Protein AF-A0A2I1WJH8-F1 (afdb_monomer_lite)

Organism: NCBI:txid47770

Structure (mmCIF, N/CA/C/O backbone):
data_AF-A0A2I1WJH8-F1
#
_entry.id   AF-A0A2I1WJH8-F1
#
loop_
_atom_site.g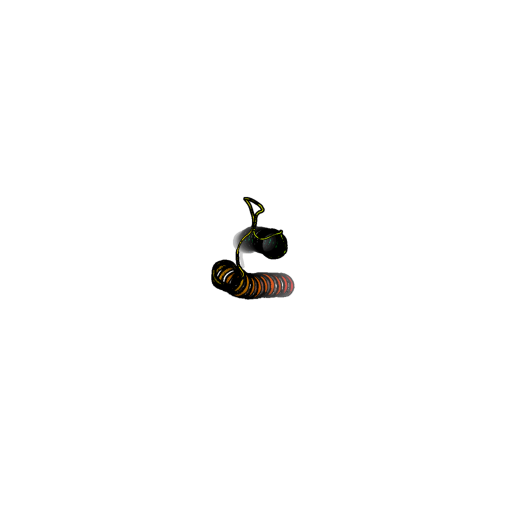roup_PDB
_atom_site.id
_atom_site.type_symbol
_atom_site.label_atom_id
_atom_site.label_alt_id
_atom_site.label_comp_id
_atom_site.label_asym_id
_atom_site.label_entity_id
_atom_site.label_seq_id
_atom_site.pdbx_PDB_ins_code
_atom_site.Cartn_x
_atom_site.Cartn_y
_atom_site.Cartn_z
_atom_site.occupancy
_atom_site.B_iso_or_equiv
_atom_site.auth_seq_id
_atom_site.auth_comp_id
_atom_site.auth_asym_id
_atom_site.auth_atom_id
_atom_site.pdbx_PDB_model_num
ATOM 1 N N . MET A 1 1 ? -26.550 -1.387 49.529 1.00 59.47 1 MET A N 1
ATOM 2 C CA . MET A 1 1 ? -25.954 -0.379 48.615 1.00 59.47 1 MET A CA 1
ATOM 3 C C . MET A 1 1 ? -27.023 0.666 48.316 1.00 59.47 1 MET A C 1
ATOM 5 O O . MET A 1 1 ? -28.129 0.263 47.983 1.00 59.47 1 MET A O 1
ATOM 9 N N . ASN A 1 2 ? -26.751 1.963 48.497 1.00 85.44 2 ASN A N 1
ATOM 10 C CA . ASN A 1 2 ? -27.765 3.017 48.343 1.00 85.44 2 ASN A CA 1
ATOM 11 C C . ASN A 1 2 ? -28.137 3.194 46.844 1.00 85.44 2 ASN A C 1
ATOM 13 O O . ASN A 1 2 ? -27.247 3.111 45.988 1.00 85.44 2 ASN A O 1
ATOM 17 N N . PRO A 1 3 ? -29.425 3.389 46.493 1.00 80.12 3 PRO A N 1
ATOM 18 C CA . PRO A 1 3 ? -29.881 3.611 45.116 1.00 80.12 3 PRO A CA 1
ATOM 19 C C . PRO A 1 3 ? -29.097 4.698 44.364 1.00 80.12 3 PRO A C 1
ATOM 21 O O . PRO A 1 3 ? -28.768 4.501 43.195 1.00 80.12 3 PRO A O 1
ATOM 24 N N . ILE A 1 4 ? -28.688 5.776 45.039 1.00 82.38 4 ILE A N 1
ATOM 25 C CA . ILE A 1 4 ? -27.855 6.839 44.451 1.00 82.38 4 ILE A CA 1
ATOM 26 C C . ILE A 1 4 ? -26.501 6.279 43.989 1.00 82.38 4 ILE A C 1
ATOM 28 O O . ILE A 1 4 ? -26.045 6.544 42.877 1.00 82.38 4 ILE A O 1
ATOM 32 N N . THR A 1 5 ? -25.875 5.428 44.804 1.00 79.19 5 THR A N 1
ATOM 33 C CA . THR A 1 5 ? -24.588 4.792 44.485 1.00 79.19 5 THR A CA 1
ATOM 34 C C . THR A 1 5 ? -24.710 3.796 43.331 1.00 79.19 5 THR A C 1
ATOM 36 O O . THR A 1 5 ? -23.775 3.639 42.547 1.00 79.19 5 THR A O 1
ATOM 39 N N . LYS A 1 6 ? -25.862 3.124 43.197 1.00 82.12 6 LYS A N 1
ATOM 40 C CA . LYS A 1 6 ? -26.155 2.218 42.074 1.00 82.12 6 LYS A CA 1
ATOM 41 C C . LYS A 1 6 ? -26.322 2.992 40.762 1.00 82.12 6 LYS A C 1
ATOM 43 O O . LYS A 1 6 ? -25.752 2.585 39.749 1.00 82.12 6 LYS A O 1
ATOM 48 N N . ILE A 1 7 ? -27.043 4.114 40.791 1.00 85.38 7 ILE A N 1
ATOM 49 C CA . ILE A 1 7 ? -27.230 4.995 39.628 1.00 85.38 7 ILE A CA 1
ATOM 50 C C . ILE A 1 7 ? -25.883 5.569 39.182 1.00 85.38 7 ILE A C 1
ATOM 52 O O . ILE A 1 7 ? -25.512 5.412 38.022 1.00 85.38 7 ILE A O 1
ATOM 56 N N . LEU A 1 8 ? -25.102 6.133 40.109 1.00 86.12 8 LEU A N 1
ATOM 57 C CA . LEU A 1 8 ? -23.781 6.689 39.806 1.00 86.12 8 LEU A CA 1
ATOM 58 C C . LEU A 1 8 ? -22.837 5.651 39.193 1.00 86.12 8 LEU A C 1
ATOM 60 O O . LEU A 1 8 ? -22.219 5.935 38.169 1.00 86.12 8 LEU A O 1
ATOM 64 N N . LYS A 1 9 ? -22.767 4.434 39.756 1.00 87.50 9 LYS A N 1
ATOM 65 C CA . LYS A 1 9 ? -21.966 3.342 39.176 1.00 87.50 9 LYS A CA 1
ATOM 66 C C . LYS A 1 9 ? -22.405 3.018 37.749 1.00 87.50 9 LYS A C 1
ATOM 68 O O . LYS A 1 9 ? -21.564 2.929 36.865 1.00 87.50 9 LYS A O 1
ATOM 73 N N . THR A 1 10 ? -23.708 2.901 37.509 1.00 84.25 10 THR A N 1
ATOM 74 C CA . THR A 1 10 ? -24.249 2.555 36.183 1.00 84.25 10 THR A CA 1
ATOM 75 C C . THR A 1 10 ? -23.955 3.649 35.147 1.00 84.25 10 THR A C 1
ATOM 77 O O . THR A 1 10 ? -23.528 3.356 34.026 1.00 84.25 10 THR A O 1
ATOM 80 N N . SER A 1 11 ? -24.105 4.921 35.526 1.00 86.00 11 SER A N 1
ATOM 81 C CA . SER A 1 11 ? -23.776 6.072 34.677 1.00 86.00 11 SER A CA 1
ATOM 82 C C . SER A 1 11 ? -22.277 6.163 34.373 1.00 86.00 11 SER A C 1
ATOM 84 O O . SER A 1 11 ? -21.893 6.373 33.225 1.00 86.00 11 SER A O 1
ATOM 86 N N . LEU A 1 12 ? -21.410 5.922 35.360 1.00 88.12 12 LEU A N 1
ATOM 87 C CA . LEU A 1 12 ? -19.956 5.876 35.160 1.00 88.12 12 LEU A CA 1
ATOM 88 C C . LEU A 1 12 ? -19.533 4.719 34.249 1.00 88.12 12 LEU A C 1
ATOM 90 O O . LEU A 1 12 ? -18.736 4.919 33.333 1.00 88.12 12 LEU A O 1
ATOM 94 N N . THR A 1 13 ? -20.084 3.519 34.449 1.00 84.81 13 THR A N 1
ATOM 95 C CA . THR A 1 13 ? -19.777 2.354 33.608 1.00 84.81 13 THR A CA 1
ATOM 96 C C . THR A 1 13 ? -20.235 2.567 32.165 1.00 84.81 13 THR A C 1
ATOM 98 O O . THR A 1 13 ? -19.488 2.270 31.232 1.00 84.81 13 THR A O 1
ATOM 101 N N . SER A 1 14 ? -21.434 3.118 31.957 1.00 85.00 14 SER A N 1
ATOM 102 C CA . SER A 1 14 ? -21.945 3.418 30.613 1.00 85.00 14 SER A CA 1
ATOM 103 C C . SER A 1 14 ? -21.142 4.521 29.917 1.00 85.00 14 SER A C 1
ATOM 105 O O . SER A 1 14 ? -20.799 4.368 28.741 1.00 85.00 14 SER A O 1
ATOM 107 N N . PHE A 1 15 ? -20.757 5.578 30.638 1.00 88.94 15 PHE A N 1
ATOM 108 C CA . PHE A 1 15 ? -19.876 6.626 30.123 1.00 88.94 15 PHE A CA 1
ATOM 109 C C . PHE A 1 15 ? -18.506 6.070 29.717 1.00 88.94 15 PHE A C 1
ATOM 111 O O . PHE A 1 15 ? -18.079 6.260 28.576 1.00 88.94 15 PHE A O 1
ATOM 118 N N . ALA A 1 16 ? -17.854 5.307 30.601 1.00 86.94 16 ALA A N 1
ATOM 119 C CA . ALA A 1 16 ? -16.564 4.682 30.318 1.00 86.94 16 ALA A CA 1
ATOM 120 C C . ALA A 1 16 ? -16.642 3.746 29.100 1.00 86.94 16 ALA A C 1
ATOM 122 O O . ALA A 1 16 ? -15.773 3.783 28.226 1.00 86.94 16 ALA A O 1
ATOM 123 N N . ARG A 1 17 ? -17.716 2.952 28.984 1.00 85.38 17 ARG A N 1
ATOM 124 C CA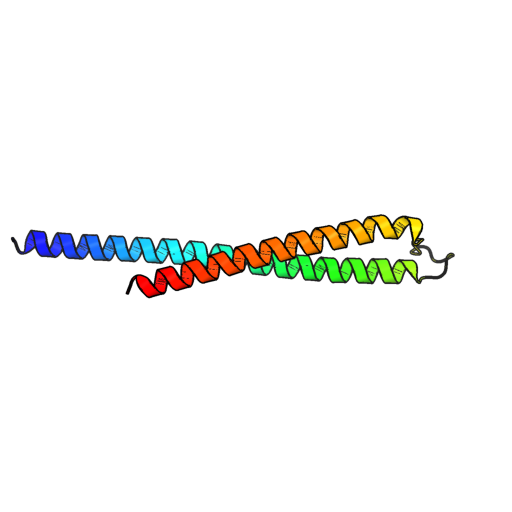 . ARG A 1 17 ? -17.951 2.082 27.823 1.00 85.38 17 ARG A CA 1
ATOM 125 C C . ARG A 1 17 ? -18.122 2.889 26.534 1.00 85.38 17 ARG A C 1
ATOM 127 O O . ARG A 1 17 ? -17.547 2.529 25.509 1.00 85.38 17 ARG A O 1
ATOM 134 N N . ARG A 1 18 ? -18.876 3.993 26.570 1.00 86.94 18 ARG A N 1
ATOM 135 C CA . ARG A 1 18 ? -19.077 4.877 25.409 1.00 86.94 18 ARG A CA 1
ATOM 136 C C . ARG A 1 18 ? -17.766 5.523 24.959 1.00 86.94 18 ARG A C 1
ATOM 138 O O . ARG A 1 18 ? -17.483 5.541 23.763 1.00 86.94 18 ARG A O 1
ATOM 145 N N . GLN A 1 19 ? -16.951 5.993 25.901 1.00 87.69 19 GLN A N 1
ATOM 146 C CA . GLN A 1 19 ? -15.655 6.604 25.608 1.00 87.69 19 GLN A CA 1
ATOM 147 C C . GLN A 1 19 ? -14.682 5.600 24.969 1.00 87.69 19 GLN A C 1
ATOM 149 O O . GLN A 1 19 ? -14.029 5.931 23.977 1.00 87.69 19 GLN A O 1
ATOM 154 N N . ARG A 1 20 ? -14.630 4.356 25.475 1.00 84.88 20 ARG A N 1
ATOM 155 C CA . ARG A 1 20 ? -13.827 3.272 24.877 1.00 84.88 20 ARG A CA 1
ATOM 156 C C . ARG A 1 20 ? -14.249 2.983 23.439 1.00 84.88 20 ARG A C 1
AT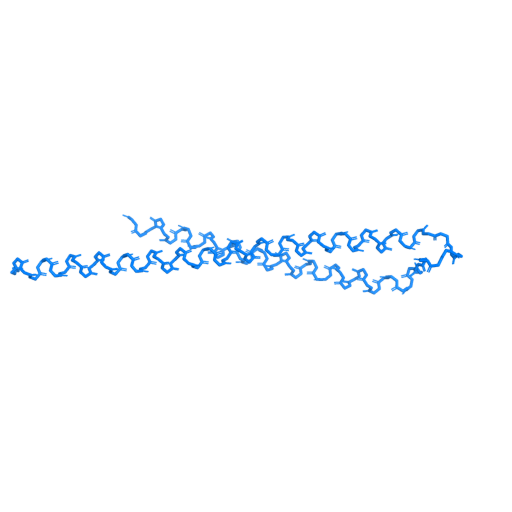OM 158 O O . ARG A 1 20 ? -13.409 3.055 22.548 1.00 84.88 20 ARG A O 1
ATOM 165 N N . LYS A 1 21 ? -15.551 2.790 23.191 1.00 84.56 21 LYS A N 1
ATOM 166 C CA . LYS A 1 21 ? -16.086 2.579 21.832 1.00 84.56 21 LYS A CA 1
ATOM 167 C C . LYS A 1 21 ? -15.711 3.712 20.879 1.00 84.56 21 LYS A C 1
ATOM 169 O O . LYS A 1 21 ? -15.305 3.456 19.749 1.00 84.56 21 LYS A O 1
ATOM 174 N N . GLN A 1 22 ? -15.814 4.964 21.328 1.00 86.88 22 GLN A N 1
ATOM 175 C CA . GLN A 1 22 ? -15.471 6.114 20.495 1.00 86.88 22 GLN A CA 1
ATOM 176 C C . GLN A 1 22 ? -13.973 6.165 20.163 1.00 86.88 22 GLN A C 1
ATOM 178 O O . GLN A 1 22 ? -13.611 6.507 19.037 1.00 86.88 22 GLN A O 1
ATOM 183 N N . LYS A 1 23 ? -13.099 5.811 21.114 1.00 87.00 23 LYS A N 1
ATOM 184 C CA . LYS A 1 23 ? -11.651 5.729 20.880 1.00 87.00 23 LYS A CA 1
ATOM 185 C C . LYS A 1 23 ? -11.320 4.637 19.858 1.00 87.00 23 LYS A C 1
ATOM 187 O O . LYS A 1 23 ? -10.622 4.928 18.891 1.00 87.00 23 LYS A O 1
ATOM 192 N N . SER A 1 24 ? -11.891 3.444 20.015 1.00 83.88 24 SER A N 1
ATOM 193 C CA . SER A 1 24 ? -11.686 2.330 19.082 1.00 83.88 24 SER A CA 1
ATOM 194 C C . SER A 1 24 ? -12.194 2.648 17.674 1.00 83.88 24 SER A C 1
ATOM 196 O O . SER A 1 24 ? -11.509 2.359 16.700 1.00 83.88 24 SER A O 1
ATOM 198 N N . ALA A 1 25 ? -13.350 3.310 17.546 1.00 86.06 25 ALA A N 1
ATOM 199 C CA . ALA A 1 25 ? -13.876 3.733 16.246 1.00 86.06 25 ALA A CA 1
ATOM 200 C C . ALA A 1 25 ? -12.960 4.751 15.543 1.00 86.06 25 ALA A C 1
ATOM 202 O O . ALA A 1 25 ? -12.728 4.650 14.340 1.00 86.06 25 ALA A O 1
ATOM 203 N N . LYS A 1 26 ? -12.397 5.715 16.288 1.00 88.75 26 LYS A N 1
ATOM 204 C CA . LYS A 1 26 ? -11.420 6.671 15.740 1.00 88.75 26 LYS A CA 1
ATOM 205 C C . LYS A 1 26 ? -10.148 5.975 15.255 1.00 88.75 26 LYS A C 1
ATOM 207 O O . LYS A 1 26 ? -9.639 6.321 14.194 1.00 88.75 26 LYS A O 1
ATOM 212 N N . GLU A 1 27 ? -9.644 5.013 16.023 1.00 89.94 27 GLU A N 1
ATOM 213 C CA . GLU A 1 27 ? -8.445 4.249 15.668 1.00 89.94 27 GLU A CA 1
ATOM 214 C C . GLU A 1 27 ? -8.671 3.388 14.419 1.00 89.94 27 GLU A C 1
ATOM 216 O O . GLU A 1 27 ? -7.845 3.396 13.510 1.00 89.94 27 GLU A O 1
ATOM 221 N N . LEU A 1 28 ? -9.832 2.735 14.324 1.00 88.50 28 LEU A N 1
ATOM 222 C CA . LEU A 1 28 ? -10.205 1.930 13.165 1.00 88.50 28 LEU A CA 1
ATOM 223 C C . LEU A 1 28 ? -10.339 2.782 11.896 1.00 88.50 28 LEU A C 1
ATOM 225 O O . LEU A 1 28 ? -9.774 2.432 10.866 1.00 88.50 28 LEU A O 1
ATOM 229 N N . ASN A 1 29 ? -10.981 3.951 11.989 1.00 88.88 29 ASN A N 1
ATOM 230 C CA . ASN A 1 29 ? -11.068 4.889 10.866 1.00 88.88 29 ASN A CA 1
ATOM 231 C C . ASN A 1 29 ? -9.688 5.373 10.397 1.00 88.88 29 ASN A C 1
ATOM 233 O O . ASN A 1 29 ? -9.473 5.554 9.199 1.00 88.88 29 ASN A O 1
ATOM 237 N N . LYS A 1 30 ? -8.751 5.595 11.329 1.00 92.12 30 LYS A N 1
ATOM 238 C CA . LYS A 1 30 ? -7.378 5.990 10.995 1.00 92.12 30 LYS A CA 1
ATOM 239 C C . LYS A 1 30 ? -6.660 4.880 10.223 1.00 92.12 30 LYS A C 1
ATOM 241 O O . LYS A 1 30 ? -6.053 5.169 9.197 1.00 92.12 30 LYS A O 1
ATOM 246 N N . LEU A 1 31 ? -6.755 3.637 10.692 1.00 90.69 31 LEU A N 1
ATOM 247 C CA . LEU A 1 31 ? -6.130 2.487 10.033 1.00 90.69 31 LEU A CA 1
ATOM 248 C C . LEU A 1 31 ? -6.748 2.204 8.657 1.00 90.69 31 LEU A C 1
ATOM 250 O O . LEU A 1 31 ? -6.019 1.935 7.709 1.00 90.69 31 LEU A O 1
ATOM 254 N N . ASP A 1 32 ? -8.067 2.335 8.509 1.00 88.88 32 ASP A N 1
ATOM 255 C CA . ASP A 1 32 ? -8.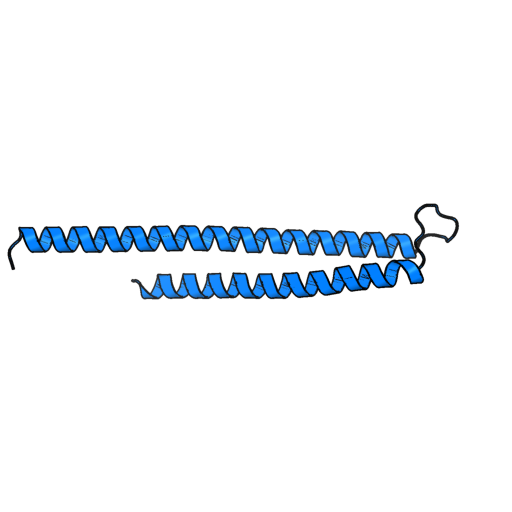732 2.193 7.208 1.00 88.88 32 ASP A CA 1
ATOM 256 C C . ASP A 1 32 ? -8.255 3.251 6.200 1.00 88.88 32 ASP A C 1
ATOM 258 O O . ASP A 1 32 ? -8.089 2.957 5.012 1.00 88.88 32 ASP A O 1
ATOM 262 N N . LEU A 1 33 ? -8.025 4.489 6.654 1.00 92.75 33 LEU A N 1
ATOM 263 C CA . LEU A 1 33 ? -7.453 5.543 5.817 1.00 92.75 33 LEU A CA 1
ATOM 264 C C . LEU A 1 33 ? -6.015 5.200 5.401 1.00 92.75 33 LEU A C 1
ATOM 266 O O . LEU A 1 33 ? -5.677 5.339 4.228 1.00 92.75 33 LEU A O 1
ATOM 270 N N . GLU A 1 34 ? -5.199 4.729 6.344 1.00 92.94 34 GLU A N 1
ATOM 271 C CA . GLU A 1 34 ? -3.811 4.316 6.114 1.00 92.94 34 GLU A CA 1
ATOM 272 C C . GLU A 1 34 ? -3.735 3.187 5.074 1.00 92.94 34 GLU A C 1
ATOM 274 O O . GLU A 1 34 ? -3.026 3.311 4.079 1.00 92.94 34 GLU A O 1
ATOM 279 N N . ILE A 1 35 ? -4.565 2.147 5.208 1.00 91.31 35 ILE A N 1
ATOM 280 C CA . ILE A 1 35 ? -4.650 1.043 4.236 1.00 91.31 35 ILE A CA 1
ATOM 281 C C . ILE A 1 35 ? -5.045 1.559 2.846 1.00 91.31 35 ILE A C 1
ATOM 283 O O . ILE A 1 35 ? -4.462 1.159 1.838 1.00 91.31 35 ILE A O 1
ATOM 287 N N . LYS A 1 36 ? -6.027 2.468 2.761 1.00 91.94 36 LYS A N 1
ATOM 288 C CA . LYS A 1 36 ? -6.435 3.072 1.480 1.00 91.94 36 LYS A CA 1
ATOM 289 C C . LYS A 1 36 ? -5.309 3.882 0.839 1.00 91.94 36 LYS A C 1
ATOM 291 O O . LYS A 1 36 ? -5.168 3.851 -0.383 1.00 91.94 36 LYS A O 1
ATOM 296 N N . GLN A 1 37 ? -4.529 4.609 1.637 1.00 94.94 37 GLN A N 1
ATOM 297 C CA . GLN A 1 37 ? -3.378 5.371 1.154 1.00 94.94 37 GLN A CA 1
ATOM 298 C C . GLN A 1 37 ? -2.284 4.444 0.625 1.00 94.94 37 GLN A C 1
ATOM 300 O O . GLN A 1 37 ? -1.829 4.648 -0.498 1.00 94.94 37 GLN A O 1
ATOM 305 N N . ILE A 1 38 ? -1.946 3.388 1.366 1.00 93.94 38 ILE A N 1
ATOM 306 C CA . ILE A 1 38 ? -0.954 2.389 0.949 1.00 93.94 38 ILE A CA 1
ATOM 307 C C . ILE A 1 38 ? -1.375 1.724 -0.368 1.00 93.94 38 ILE A C 1
ATOM 309 O O . ILE A 1 38 ? -0.590 1.669 -1.312 1.00 93.94 38 ILE A O 1
ATOM 313 N N . LYS A 1 39 ? -2.644 1.308 -0.492 1.00 90.81 39 LYS A N 1
ATOM 314 C CA . LYS A 1 39 ? -3.175 0.709 -1.731 1.00 90.81 39 LYS A CA 1
ATOM 315 C C . LYS A 1 39 ? -3.067 1.654 -2.930 1.00 90.81 39 LYS A C 1
ATOM 317 O O . LYS A 1 39 ? -2.706 1.216 -4.018 1.00 90.81 39 LYS A O 1
ATOM 322 N N . ARG A 1 40 ? -3.321 2.953 -2.738 1.00 93.50 40 ARG A N 1
ATOM 323 C CA . ARG A 1 40 ? -3.108 3.961 -3.792 1.00 93.50 40 ARG A CA 1
ATOM 324 C C . ARG A 1 40 ? -1.635 4.126 -4.150 1.00 93.50 40 ARG A C 1
ATOM 326 O O . ARG A 1 40 ? -1.324 4.269 -5.324 1.00 93.50 40 ARG A O 1
ATOM 333 N N . GLN A 1 41 ? -0.736 4.116 -3.169 1.00 95.06 41 GLN A N 1
ATOM 334 C CA . GLN A 1 41 ? 0.699 4.217 -3.433 1.00 95.06 41 GLN A CA 1
ATOM 335 C C . GLN A 1 41 ? 1.201 3.020 -4.247 1.00 95.06 41 GLN A C 1
ATOM 337 O O . GLN A 1 41 ? 1.927 3.231 -5.209 1.00 95.06 41 GLN A O 1
ATOM 342 N N . ILE A 1 42 ? 0.747 1.800 -3.942 1.00 92.38 42 ILE A N 1
ATOM 343 C CA . ILE A 1 42 ? 1.065 0.601 -4.736 1.00 92.38 42 ILE A CA 1
ATOM 344 C C . ILE A 1 42 ? 0.603 0.771 -6.191 1.00 92.38 42 ILE A C 1
ATOM 346 O O . ILE A 1 42 ? 1.398 0.588 -7.104 1.00 92.38 42 ILE A O 1
ATOM 350 N N . GLN A 1 43 ? -0.631 1.237 -6.415 1.00 92.44 43 GLN A N 1
ATOM 351 C CA . GLN A 1 43 ? -1.134 1.512 -7.771 1.00 92.44 43 GLN A CA 1
ATOM 352 C C . GLN A 1 43 ? -0.279 2.541 -8.525 1.00 92.44 43 GLN A C 1
ATOM 354 O O . GLN A 1 43 ? -0.059 2.408 -9.727 1.00 92.44 43 GLN A O 1
ATOM 359 N N . VAL A 1 44 ? 0.211 3.575 -7.836 1.00 94.94 44 VAL A N 1
ATOM 360 C CA . VAL A 1 44 ? 1.119 4.562 -8.439 1.00 94.94 44 VAL A CA 1
ATOM 361 C C . VAL A 1 44 ? 2.442 3.909 -8.840 1.00 94.94 44 VAL A C 1
ATOM 363 O O . VAL A 1 44 ? 2.951 4.204 -9.918 1.00 94.94 44 VAL A O 1
ATOM 366 N N . LEU A 1 45 ? 2.986 3.006 -8.020 1.00 94.81 45 LEU A N 1
ATOM 367 C CA . LEU A 1 45 ? 4.209 2.280 -8.369 1.00 94.81 45 LEU A CA 1
ATOM 368 C C . LEU A 1 45 ? 4.020 1.395 -9.595 1.00 94.81 45 LEU A C 1
ATOM 370 O O . LEU A 1 45 ? 4.895 1.399 -10.454 1.00 94.81 45 LEU A O 1
ATOM 374 N N . ASP A 1 46 ? 2.878 0.719 -9.722 1.00 91.88 46 ASP A N 1
ATOM 375 C CA . ASP A 1 46 ? 2.566 -0.081 -10.910 1.00 91.88 46 ASP A CA 1
ATOM 376 C C . ASP A 1 46 ? 2.549 0.786 -12.176 1.00 91.88 46 ASP A C 1
ATOM 378 O O . ASP A 1 46 ? 3.118 0.421 -13.206 1.00 91.88 46 ASP A O 1
ATOM 382 N N . VAL A 1 47 ? 1.943 1.975 -12.107 1.00 94.81 47 VAL A N 1
ATOM 383 C CA . VAL A 1 47 ? 1.937 2.928 -13.229 1.00 94.81 47 VAL A CA 1
ATOM 384 C C . VAL A 1 47 ? 3.354 3.396 -13.567 1.00 94.81 47 VAL A C 1
ATOM 386 O O . VAL A 1 47 ? 3.712 3.454 -14.746 1.00 94.81 47 VAL A O 1
ATOM 389 N N . LEU A 1 48 ? 4.173 3.708 -12.560 1.00 94.62 48 LEU A N 1
ATOM 390 C CA . LEU A 1 48 ? 5.555 4.152 -12.759 1.00 94.62 48 LEU A CA 1
ATOM 391 C C . LEU A 1 48 ? 6.426 3.047 -13.361 1.00 94.62 48 LEU A C 1
ATOM 393 O O . LEU A 1 48 ? 7.175 3.312 -14.299 1.00 94.62 48 LEU A O 1
ATOM 397 N N . ALA A 1 49 ? 6.294 1.815 -12.871 1.00 92.00 49 ALA A N 1
ATOM 398 C CA . ALA A 1 49 ? 7.015 0.659 -13.388 1.00 92.00 49 ALA A CA 1
ATOM 399 C C . ALA A 1 49 ? 6.642 0.388 -14.852 1.00 92.00 49 ALA A C 1
ATOM 401 O O . ALA A 1 49 ? 7.527 0.237 -15.692 1.00 92.00 49 ALA A O 1
ATOM 402 N N . ASN A 1 50 ? 5.347 0.421 -15.186 1.00 92.62 50 ASN A N 1
ATOM 403 C CA . ASN A 1 50 ? 4.877 0.252 -16.562 1.00 92.62 50 ASN A CA 1
ATOM 404 C C . ASN A 1 50 ? 5.350 1.380 -17.488 1.00 92.62 50 ASN A C 1
ATOM 406 O O . ASN A 1 50 ? 5.770 1.115 -18.613 1.00 92.62 50 ASN A O 1
ATOM 410 N N . SER A 1 51 ? 5.324 2.628 -17.013 1.00 94.00 51 SER A N 1
ATOM 411 C CA . SER A 1 51 ? 5.803 3.785 -17.780 1.00 94.00 51 SER A CA 1
ATOM 412 C C . SER A 1 51 ? 7.303 3.689 -18.051 1.00 94.00 51 SER A C 1
ATOM 414 O O . SER A 1 51 ? 7.745 3.898 -19.176 1.00 94.00 51 SER A O 1
ATOM 416 N N . LEU A 1 52 ? 8.089 3.317 -17.039 1.00 94.19 52 LEU A N 1
ATOM 417 C CA . LEU A 1 52 ? 9.528 3.131 -17.184 1.00 94.19 52 LEU A CA 1
ATOM 418 C C . LEU A 1 52 ? 9.843 1.970 -18.134 1.00 94.19 52 LEU A C 1
ATOM 420 O O . LEU A 1 52 ? 10.692 2.113 -19.011 1.00 94.19 52 LEU A O 1
ATOM 424 N N . ASN A 1 53 ? 9.113 0.858 -18.014 1.00 92.50 53 ASN A N 1
ATOM 425 C CA . ASN A 1 53 ? 9.234 -0.281 -18.916 1.00 92.50 53 ASN A CA 1
ATOM 426 C C . ASN A 1 53 ? 8.931 0.115 -20.369 1.00 92.50 53 ASN A C 1
ATOM 428 O O . ASN A 1 53 ? 9.685 -0.244 -21.271 1.00 92.50 53 ASN A O 1
ATOM 432 N N . TYR A 1 54 ? 7.878 0.903 -20.600 1.00 94.12 54 TYR A N 1
ATOM 433 C CA . TYR A 1 54 ? 7.572 1.450 -21.922 1.00 94.12 54 TYR A CA 1
ATOM 434 C C . TYR A 1 54 ? 8.732 2.293 -22.464 1.00 94.12 54 TYR A C 1
ATOM 436 O O . TYR A 1 54 ? 9.193 2.045 -23.576 1.00 94.12 54 TYR A O 1
ATOM 444 N N . CYS A 1 55 ? 9.270 3.220 -21.662 1.00 94.62 55 CYS A N 1
ATOM 445 C CA . CYS A 1 55 ? 10.408 4.051 -22.060 1.00 94.62 55 CYS A CA 1
ATOM 446 C C . CYS A 1 55 ? 11.654 3.230 -22.434 1.00 94.62 55 CYS A C 1
ATOM 448 O O . CYS A 1 55 ? 12.415 3.643 -23.307 1.00 94.62 55 CYS A O 1
ATOM 450 N N . CYS A 1 56 ? 11.849 2.059 -21.823 1.00 94.31 56 CYS A N 1
ATOM 451 C CA . CYS A 1 56 ? 12.960 1.161 -22.153 1.00 94.31 56 CYS A CA 1
ATOM 452 C C . CYS A 1 56 ? 12.793 0.439 -23.495 1.00 94.31 56 CYS A C 1
ATOM 454 O O . CYS A 1 56 ? 13.784 0.045 -24.108 1.00 94.31 56 CYS A O 1
ATOM 456 N N . HIS A 1 57 ? 11.553 0.270 -23.956 1.00 94.94 57 HIS A N 1
ATOM 457 C CA . HIS A 1 57 ? 11.225 -0.399 -25.217 1.00 94.94 57 HIS A CA 1
ATOM 458 C C . HIS A 1 57 ? 11.096 0.565 -26.403 1.00 94.94 57 HIS A C 1
ATOM 460 O O . HIS A 1 57 ? 10.920 0.119 -27.537 1.00 94.94 57 HIS A O 1
ATOM 466 N N . LEU A 1 58 ? 11.179 1.877 -26.167 1.00 95.38 58 LEU A N 1
ATOM 467 C CA . LEU A 1 58 ? 11.204 2.866 -27.241 1.00 95.38 58 LEU A CA 1
ATOM 468 C C . LEU A 1 58 ? 12.480 2.727 -28.089 1.00 95.38 58 LEU A C 1
ATOM 470 O O . LEU A 1 58 ? 13.515 2.315 -27.560 1.00 95.38 58 LEU A O 1
ATOM 474 N N . PRO A 1 59 ? 12.441 3.106 -29.378 1.00 94.94 59 PRO A N 1
ATOM 475 C CA . PRO A 1 59 ? 13.637 3.205 -30.213 1.00 94.94 59 PRO A CA 1
ATOM 476 C C . PRO A 1 59 ? 14.710 4.100 -29.577 1.00 94.94 59 PRO A C 1
ATOM 478 O O . PRO A 1 59 ? 14.377 5.097 -28.942 1.00 94.94 59 PRO A O 1
ATOM 481 N N . ALA A 1 60 ? 15.992 3.765 -29.749 1.00 92.19 60 ALA A N 1
ATOM 482 C CA . ALA A 1 60 ? 17.102 4.450 -29.072 1.00 92.19 60 ALA A CA 1
ATOM 483 C C . ALA A 1 60 ? 17.243 5.945 -29.429 1.00 92.19 60 ALA A C 1
ATOM 485 O O . ALA A 1 60 ? 17.836 6.712 -28.675 1.00 92.19 60 ALA A O 1
ATOM 486 N N . ASP A 1 61 ? 16.706 6.352 -30.575 1.00 94.62 61 ASP A N 1
ATOM 487 C CA . ASP A 1 61 ? 16.647 7.722 -31.082 1.00 94.62 61 ASP A CA 1
ATOM 488 C C . ASP A 1 61 ? 15.429 8.512 -30.568 1.00 94.62 61 ASP A C 1
ATOM 490 O O . ASP A 1 61 ? 15.355 9.730 -30.744 1.00 94.62 61 ASP A O 1
ATOM 494 N N . HIS A 1 62 ? 14.481 7.854 -29.897 1.00 95.50 62 HIS A N 1
ATOM 495 C CA . HIS A 1 62 ? 13.316 8.513 -29.327 1.00 95.50 62 HIS A CA 1
ATOM 496 C C . HIS A 1 62 ? 13.717 9.367 -28.107 1.00 95.50 62 HIS A C 1
ATOM 498 O O . HIS A 1 62 ? 14.393 8.871 -27.205 1.00 95.50 62 HIS A O 1
ATOM 504 N N . PRO A 1 63 ? 13.241 10.622 -27.976 1.00 93.50 63 PRO A N 1
ATOM 505 C CA . PRO A 1 63 ? 13.668 11.540 -26.907 1.00 93.50 63 PRO A CA 1
ATOM 506 C C . PRO A 1 63 ? 13.326 11.064 -25.486 1.00 93.50 63 PRO A C 1
ATOM 508 O O . PRO A 1 63 ? 13.882 11.558 -24.511 1.00 93.50 63 PRO A O 1
ATOM 511 N N . GLN A 1 64 ? 12.386 10.127 -25.365 1.00 94.06 64 GLN A N 1
ATOM 512 C CA . GLN A 1 64 ? 11.963 9.528 -24.094 1.00 94.06 64 GLN A CA 1
ATOM 513 C C . GLN A 1 64 ? 12.550 8.128 -23.862 1.00 94.06 64 GLN A C 1
ATOM 515 O O . GLN A 1 64 ? 12.191 7.484 -22.879 1.00 94.06 64 GLN A O 1
ATOM 520 N N . HIS A 1 65 ? 13.411 7.633 -24.759 1.00 95.75 65 HIS A N 1
ATOM 521 C CA . HIS A 1 65 ? 14.076 6.352 -24.558 1.00 95.75 65 HIS A CA 1
ATOM 522 C C . HIS A 1 65 ? 14.988 6.410 -23.333 1.00 95.75 65 HIS A C 1
ATOM 524 O O . HIS A 1 65 ? 15.795 7.327 -23.171 1.00 95.75 65 HIS A O 1
ATOM 530 N N . ILE A 1 66 ? 14.877 5.397 -22.478 1.00 92.88 66 ILE A N 1
ATOM 531 C CA . ILE A 1 66 ? 15.753 5.212 -21.324 1.00 92.88 66 ILE A CA 1
ATOM 532 C C . ILE A 1 66 ? 16.436 3.865 -21.494 1.00 92.88 66 ILE A C 1
ATOM 534 O O . ILE A 1 66 ? 15.778 2.838 -21.607 1.00 92.88 66 ILE A O 1
ATOM 538 N N . SER A 1 67 ? 17.767 3.849 -21.486 1.00 93.81 67 SER A N 1
ATOM 539 C CA . SER A 1 67 ? 18.492 2.583 -21.547 1.00 93.81 67 SER A CA 1
ATOM 540 C C . SER A 1 67 ? 18.254 1.758 -20.280 1.00 93.81 67 SER A C 1
ATOM 542 O O . SER A 1 67 ? 18.181 2.301 -19.175 1.00 93.81 67 SER A O 1
ATOM 544 N N . TRP A 1 68 ? 18.235 0.431 -20.418 1.00 90.44 68 TRP A N 1
ATOM 545 C CA . TRP A 1 68 ? 18.119 -0.493 -19.282 1.00 90.44 68 TRP A CA 1
ATOM 546 C C . TRP A 1 68 ? 19.154 -0.231 -18.187 1.00 90.44 68 TRP A C 1
ATOM 548 O O . TRP A 1 68 ? 18.829 -0.251 -17.007 1.00 90.44 68 TRP A O 1
ATOM 558 N N . LYS A 1 69 ? 20.378 0.153 -18.570 1.00 91.88 69 LYS A N 1
ATOM 559 C CA . LYS A 1 69 ? 21.438 0.531 -17.625 1.00 91.88 69 LYS A CA 1
ATOM 560 C C . LYS A 1 69 ? 21.019 1.663 -16.675 1.00 91.88 69 LYS A C 1
ATOM 562 O O . LYS A 1 69 ? 21.446 1.682 -15.524 1.00 91.88 69 LYS A O 1
ATOM 567 N N . ASN A 1 70 ? 20.204 2.600 -17.156 1.00 89.50 70 ASN A N 1
ATOM 568 C CA . ASN A 1 70 ? 19.705 3.724 -16.368 1.00 89.50 70 ASN A CA 1
ATOM 569 C C . ASN A 1 70 ? 18.359 3.413 -15.693 1.00 89.50 70 ASN A C 1
ATOM 571 O O . ASN A 1 70 ? 18.055 3.994 -14.653 1.00 89.50 70 ASN A O 1
ATOM 575 N N . ALA A 1 71 ? 17.562 2.506 -16.262 1.00 91.25 71 ALA A N 1
ATOM 576 C CA . ALA A 1 71 ? 16.260 2.120 -15.728 1.00 91.25 71 ALA A CA 1
ATOM 577 C C . ALA A 1 71 ? 16.348 1.097 -14.585 1.00 91.25 71 ALA A C 1
ATOM 579 O O . ALA A 1 71 ? 15.597 1.215 -13.619 1.00 91.25 71 ALA A O 1
ATOM 580 N N . ASP A 1 72 ? 17.281 0.145 -14.643 1.00 90.19 72 ASP A N 1
ATOM 581 C CA . ASP A 1 72 ? 17.439 -0.934 -13.656 1.00 90.19 72 ASP A CA 1
ATOM 582 C C . ASP A 1 72 ? 17.506 -0.435 -12.200 1.00 90.19 72 ASP A C 1
ATOM 584 O O . ASP A 1 72 ? 16.782 -0.964 -11.349 1.00 90.19 72 ASP A O 1
ATOM 588 N N . PRO A 1 73 ? 18.298 0.606 -11.860 1.00 92.75 73 PRO A N 1
ATOM 589 C CA . PRO A 1 73 ? 18.306 1.146 -10.503 1.00 92.75 73 PRO A CA 1
ATOM 590 C C . PRO A 1 73 ? 16.938 1.688 -10.075 1.00 92.75 73 PRO A C 1
ATOM 592 O O . PRO A 1 73 ? 16.521 1.476 -8.937 1.00 92.75 73 PRO A O 1
ATOM 595 N N . ALA A 1 74 ? 16.222 2.361 -10.979 1.00 91.88 74 ALA A N 1
ATOM 596 C CA . ALA A 1 74 ? 14.901 2.910 -10.696 1.00 91.88 74 ALA A CA 1
ATOM 597 C C . ALA A 1 74 ? 13.855 1.799 -10.515 1.00 91.88 74 ALA A C 1
ATOM 599 O O . ALA A 1 74 ? 13.068 1.863 -9.572 1.00 91.88 74 ALA A O 1
ATOM 600 N N . ILE A 1 75 ? 13.895 0.744 -11.336 1.00 90.06 75 I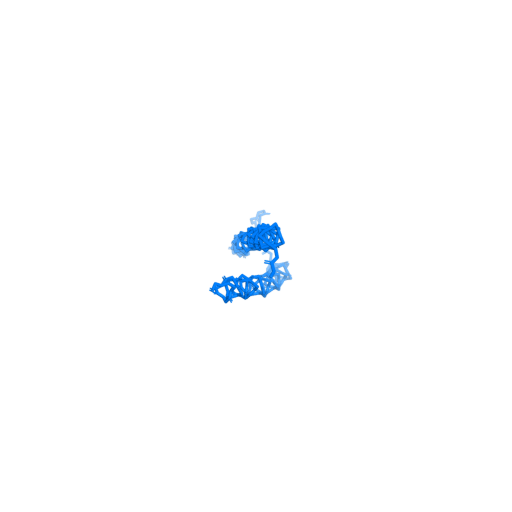LE A N 1
ATOM 601 C CA . ILE A 1 75 ? 13.033 -0.439 -11.186 1.00 90.06 75 ILE A CA 1
ATOM 602 C C . ILE A 1 75 ? 13.269 -1.103 -9.826 1.00 90.06 75 ILE A C 1
ATOM 604 O O . ILE A 1 75 ? 12.313 -1.380 -9.103 1.00 90.06 75 ILE A O 1
ATOM 608 N N . ASN A 1 76 ? 14.530 -1.286 -9.429 1.00 91.06 76 ASN A N 1
ATOM 609 C CA . ASN A 1 76 ? 14.872 -1.868 -8.131 1.00 91.06 76 ASN A CA 1
ATOM 610 C C . ASN A 1 76 ? 14.374 -1.016 -6.952 1.00 91.06 76 ASN A C 1
ATOM 612 O O . ASN A 1 76 ? 13.891 -1.557 -5.957 1.00 91.06 76 ASN A O 1
ATOM 616 N N . ILE A 1 77 ? 14.452 0.315 -7.052 1.00 93.69 77 ILE A N 1
ATOM 617 C CA . ILE A 1 77 ? 13.901 1.224 -6.035 1.00 93.69 77 ILE A CA 1
ATOM 618 C C . ILE A 1 77 ? 12.378 1.075 -5.947 1.00 93.69 77 ILE A C 1
ATOM 620 O O . ILE A 1 77 ? 11.850 0.924 -4.843 1.00 93.69 77 ILE A O 1
ATOM 624 N N . LEU A 1 78 ? 11.677 1.083 -7.086 1.00 93.44 78 LEU A N 1
ATOM 625 C CA . LEU A 1 78 ? 10.221 0.923 -7.135 1.00 93.44 78 LEU A CA 1
ATOM 626 C C . LEU A 1 78 ? 9.790 -0.420 -6.534 1.00 93.44 78 LEU A C 1
ATOM 628 O O . LEU A 1 78 ? 8.868 -0.457 -5.721 1.00 93.44 78 LEU A O 1
ATOM 632 N N . PHE A 1 79 ? 10.500 -1.501 -6.863 1.00 91.56 79 PHE A N 1
ATOM 633 C CA . PHE A 1 79 ? 10.242 -2.835 -6.326 1.00 91.56 79 PHE A CA 1
ATOM 634 C C . PHE A 1 79 ? 10.439 -2.902 -4.805 1.00 91.56 79 PHE A C 1
ATOM 636 O O . PHE A 1 79 ? 9.555 -3.355 -4.078 1.00 91.56 79 PHE A O 1
ATOM 643 N N . ASN A 1 80 ? 11.562 -2.391 -4.296 1.00 94.19 80 ASN A N 1
ATOM 644 C CA . ASN A 1 80 ? 11.827 -2.362 -2.855 1.00 94.19 80 ASN A CA 1
ATOM 645 C C . ASN A 1 80 ? 10.790 -1.527 -2.098 1.00 94.19 80 ASN A C 1
ATOM 647 O O . ASN A 1 80 ? 10.364 -1.892 -0.999 1.00 94.19 80 ASN A O 1
ATOM 651 N N . TYR A 1 81 ? 10.358 -0.414 -2.688 1.00 95.06 81 TYR A N 1
ATOM 652 C CA . TYR A 1 81 ? 9.325 0.423 -2.098 1.00 95.06 81 TYR A CA 1
ATOM 653 C C . TYR A 1 81 ? 7.956 -0.276 -2.106 1.00 95.06 81 TYR A C 1
ATOM 655 O O . TYR A 1 81 ? 7.252 -0.227 -1.097 1.00 95.06 81 TYR A O 1
ATOM 663 N N . ALA A 1 82 ? 7.615 -1.013 -3.168 1.00 92.44 82 ALA A N 1
ATOM 664 C CA . ALA A 1 82 ? 6.405 -1.834 -3.220 1.00 92.44 82 ALA A CA 1
ATOM 665 C C . ALA A 1 82 ? 6.391 -2.909 -2.118 1.00 92.44 82 ALA A C 1
ATOM 667 O O . ALA A 1 82 ? 5.397 -3.039 -1.405 1.00 92.44 82 ALA A O 1
ATOM 668 N N . LEU A 1 83 ? 7.512 -3.609 -1.900 1.00 93.38 83 LEU A N 1
ATOM 669 C CA . LEU A 1 83 ? 7.649 -4.583 -0.806 1.00 93.38 83 LEU A CA 1
ATOM 670 C C . LEU A 1 83 ? 7.469 -3.944 0.578 1.00 93.38 83 LEU A C 1
ATOM 672 O O . LEU A 1 83 ? 6.838 -4.521 1.467 1.00 93.38 83 LEU A O 1
ATOM 676 N N . MET A 1 84 ? 8.021 -2.745 0.778 1.00 95.88 84 MET A N 1
ATOM 677 C CA . MET A 1 84 ? 7.861 -2.017 2.035 1.00 95.88 84 MET A CA 1
ATOM 678 C C . MET A 1 84 ? 6.392 -1.647 2.283 1.00 95.88 84 MET A C 1
ATOM 680 O O . MET A 1 84 ? 5.899 -1.826 3.400 1.00 95.88 84 MET A O 1
ATOM 684 N N . LEU A 1 85 ? 5.697 -1.157 1.255 1.00 93.50 85 LEU A N 1
ATOM 685 C CA . LEU A 1 85 ? 4.280 -0.808 1.328 1.00 93.50 85 LEU A CA 1
ATOM 686 C C . LEU A 1 85 ? 3.398 -2.031 1.587 1.00 93.50 85 LEU A C 1
ATOM 688 O O . LEU A 1 85 ? 2.500 -1.952 2.421 1.00 93.50 85 LEU A O 1
ATOM 692 N N . ASP A 1 86 ? 3.670 -3.168 0.946 1.00 90.62 86 ASP A N 1
ATOM 693 C CA . ASP A 1 86 ? 2.928 -4.408 1.194 1.00 90.62 86 ASP A CA 1
ATOM 694 C C . ASP A 1 86 ? 3.051 -4.846 2.663 1.00 90.62 86 ASP A C 1
ATOM 696 O O . ASP A 1 86 ? 2.051 -5.067 3.351 1.00 90.62 86 ASP A O 1
ATOM 700 N N . LYS A 1 87 ? 4.274 -4.824 3.209 1.00 93.50 87 LYS A N 1
ATOM 701 C CA . LYS A 1 87 ? 4.511 -5.104 4.632 1.00 93.50 87 LYS A CA 1
ATOM 702 C C . LYS A 1 87 ? 3.755 -4.136 5.549 1.00 93.50 87 LYS A C 1
ATOM 704 O O . LYS A 1 87 ? 3.207 -4.560 6.569 1.00 93.50 87 LYS A O 1
ATOM 709 N N . GLN A 1 88 ? 3.717 -2.845 5.216 1.00 92.81 88 GLN A N 1
ATOM 710 C CA . GLN A 1 88 ? 2.943 -1.853 5.971 1.00 92.81 88 GLN A CA 1
ATOM 711 C C . GLN A 1 88 ? 1.434 -2.119 5.882 1.00 92.81 88 GLN A C 1
ATOM 713 O O . GLN A 1 88 ? 0.748 -2.053 6.904 1.00 92.81 88 GLN A O 1
ATOM 718 N N . SER A 1 89 ? 0.929 -2.491 4.702 1.00 91.31 89 SER A N 1
ATOM 719 C CA . SER A 1 89 ? -0.477 -2.852 4.493 1.00 91.31 89 SER A CA 1
ATOM 720 C C . SER A 1 89 ? -0.876 -4.025 5.382 1.00 91.31 89 SER A C 1
ATOM 722 O O . SER A 1 89 ? -1.839 -3.927 6.140 1.00 91.31 89 SER A O 1
ATOM 724 N N . GLN A 1 90 ? -0.087 -5.102 5.373 1.00 91.62 90 GLN A N 1
ATOM 725 C CA . GLN A 1 90 ? -0.331 -6.284 6.203 1.00 91.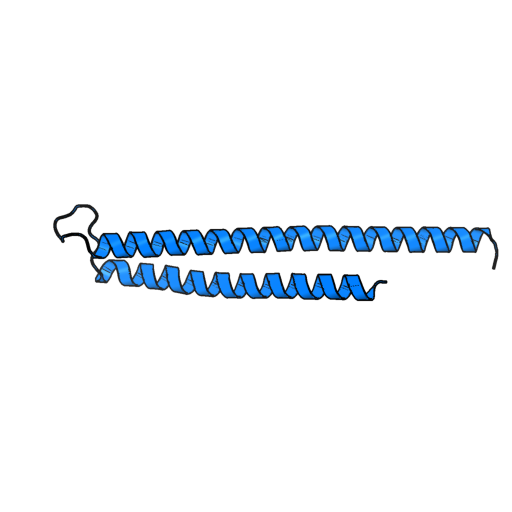62 90 GLN A CA 1
ATOM 726 C C . GLN A 1 90 ? -0.323 -5.944 7.700 1.00 91.62 90 GLN A C 1
ATOM 728 O O . GLN A 1 90 ? -1.166 -6.415 8.463 1.00 91.62 90 GLN A O 1
ATOM 733 N N . GLN A 1 91 ? 0.602 -5.089 8.148 1.00 93.25 91 GLN A N 1
ATOM 734 C CA . GLN A 1 91 ? 0.636 -4.636 9.540 1.00 93.25 91 GLN A CA 1
ATOM 735 C C . GLN A 1 91 ? -0.609 -3.829 9.922 1.00 93.25 91 GLN A C 1
ATOM 737 O O . GLN A 1 91 ? -1.139 -4.011 11.022 1.00 93.25 91 GLN A O 1
ATOM 742 N N . ALA A 1 92 ? -1.078 -2.943 9.044 1.00 90.25 92 ALA A N 1
ATOM 743 C CA . ALA A 1 92 ? -2.285 -2.163 9.277 1.00 90.25 92 ALA A CA 1
ATOM 744 C C . ALA A 1 92 ? -3.538 -3.057 9.288 1.00 90.25 92 ALA A C 1
ATOM 746 O O . ALA A 1 92 ? -4.351 -2.955 10.208 1.00 90.25 92 ALA A O 1
ATOM 747 N N . GLU A 1 93 ? -3.657 -3.994 8.346 1.00 90.50 93 GLU A N 1
ATOM 748 C CA . GLU A 1 93 ? -4.764 -4.958 8.278 1.00 90.50 93 GLU A CA 1
ATOM 749 C C . GLU A 1 93 ? -4.803 -5.868 9.517 1.00 90.50 93 GLU A C 1
ATOM 751 O O . GLU A 1 93 ? -5.864 -6.062 10.114 1.00 90.50 93 GLU A O 1
ATOM 756 N N . ASN A 1 94 ? -3.645 -6.329 10.000 1.00 91.81 94 ASN A N 1
ATOM 757 C CA . ASN A 1 94 ? -3.549 -7.095 11.244 1.00 91.81 94 ASN A CA 1
ATOM 758 C C . ASN A 1 94 ? -4.025 -6.293 12.465 1.00 91.81 94 ASN A C 1
ATOM 760 O O . ASN A 1 94 ? -4.759 -6.821 13.304 1.00 91.81 94 ASN A O 1
ATOM 764 N N . LYS A 1 95 ? -3.665 -5.005 12.565 1.00 91.31 95 LYS A N 1
ATOM 765 C CA . LYS A 1 95 ? -4.157 -4.125 13.643 1.00 91.31 95 LYS A CA 1
ATOM 766 C C . LYS A 1 95 ? -5.673 -3.939 13.573 1.00 91.31 95 LYS A C 1
ATOM 768 O O . LYS A 1 95 ? -6.335 -3.968 14.610 1.00 91.31 95 LYS A O 1
ATOM 773 N N . VAL A 1 96 ? -6.234 -3.790 12.371 1.00 89.19 96 VAL A N 1
ATOM 774 C CA . VAL A 1 96 ? -7.691 -3.708 12.173 1.00 89.19 96 VAL A CA 1
ATOM 775 C C . VAL A 1 96 ? -8.372 -4.988 12.655 1.00 89.19 96 VAL A C 1
ATOM 777 O O . VAL A 1 96 ? -9.355 -4.907 13.395 1.00 89.19 96 VAL A O 1
ATOM 780 N N . SER A 1 97 ? -7.845 -6.158 12.292 1.00 87.62 97 SER A N 1
ATOM 781 C CA . SER A 1 97 ? -8.373 -7.453 12.738 1.00 87.62 97 SER A CA 1
ATOM 782 C C . SER A 1 97 ? -8.351 -7.582 14.264 1.00 87.62 97 SER A C 1
ATOM 784 O O . SER A 1 97 ? -9.386 -7.869 14.865 1.00 87.62 97 SER A O 1
ATOM 786 N N . GLN A 1 98 ? -7.231 -7.241 14.909 1.00 88.69 98 GLN A N 1
ATOM 787 C CA . GLN A 1 98 ? -7.108 -7.257 16.372 1.00 88.69 98 GLN A CA 1
ATOM 788 C C . GLN A 1 98 ? -8.083 -6.292 17.064 1.00 88.69 98 GLN A C 1
ATOM 790 O O . GLN A 1 98 ? -8.677 -6.629 18.090 1.00 88.69 98 GLN A O 1
ATOM 795 N N . LEU A 1 99 ? -8.276 -5.084 16.522 1.00 85.50 99 LEU A N 1
ATOM 796 C CA . LEU A 1 99 ? -9.235 -4.117 17.066 1.00 85.50 99 LEU A CA 1
ATOM 797 C C . LEU A 1 99 ? -10.679 -4.606 16.921 1.00 85.50 99 LEU A C 1
ATOM 799 O O . LEU A 1 99 ? -11.472 -4.460 17.856 1.00 85.50 99 LEU A O 1
ATOM 803 N N . LYS A 1 100 ? -11.019 -5.224 15.784 1.00 83.94 100 LYS A N 1
ATOM 804 C CA . LYS A 1 100 ? -12.339 -5.828 15.566 1.00 83.94 100 LYS A CA 1
ATOM 805 C C . LYS A 1 100 ? -12.589 -6.979 16.539 1.00 83.94 100 LYS A C 1
ATOM 807 O O . LYS A 1 100 ? -13.665 -7.024 17.131 1.00 83.94 100 LYS A O 1
ATOM 812 N N . GLU A 1 101 ? -11.615 -7.855 16.771 1.00 83.81 101 GLU A N 1
ATOM 813 C CA . GLU A 1 101 ? -11.728 -8.939 17.759 1.00 83.81 101 GLU A CA 1
ATOM 814 C C . GLU A 1 101 ? -11.898 -8.419 19.187 1.00 83.81 101 GLU A C 1
ATOM 816 O O . GLU A 1 101 ? -12.825 -8.832 19.884 1.00 83.81 101 GLU A O 1
ATOM 821 N N . ARG A 1 102 ? -11.087 -7.439 19.610 1.00 79.94 102 ARG A N 1
ATOM 822 C CA . ARG A 1 102 ? -11.249 -6.792 20.924 1.00 79.94 102 ARG A CA 1
ATOM 823 C C . ARG A 1 102 ? -12.644 -6.200 21.096 1.00 79.94 102 ARG A C 1
ATOM 825 O O . ARG A 1 102 ? -13.240 -6.346 22.155 1.00 79.94 102 ARG A O 1
ATOM 832 N N . SER A 1 103 ? -13.189 -5.582 20.048 1.00 71.25 103 SER A N 1
ATOM 833 C CA . SER A 1 103 ? -14.536 -5.007 20.092 1.00 71.25 103 SER A CA 1
ATOM 834 C C . SER A 1 103 ? -15.653 -6.053 20.213 1.00 71.25 103 SER A C 1
ATOM 836 O O . SER A 1 103 ? -16.705 -5.731 20.759 1.00 71.25 103 SER A O 1
ATOM 838 N N . LYS A 1 104 ? -15.432 -7.292 19.742 1.00 73.31 104 LYS A N 1
ATOM 839 C CA . LYS A 1 104 ? -16.379 -8.411 19.884 1.00 73.31 104 LYS A CA 1
ATOM 840 C C . LYS A 1 104 ? -16.370 -8.992 21.299 1.00 73.31 104 LYS A C 1
ATOM 842 O O . LYS A 1 104 ? -17.433 -9.309 21.809 1.00 73.31 104 LYS A O 1
ATOM 847 N N . ASN A 1 105 ? -15.201 -9.056 21.936 1.00 60.59 105 ASN A N 1
ATOM 848 C CA . ASN A 1 105 ? -15.036 -9.585 23.297 1.00 60.59 105 ASN A CA 1
ATOM 849 C C . ASN A 1 105 ? -15.436 -8.584 24.407 1.00 60.59 105 ASN A C 1
ATOM 851 O O . ASN A 1 105 ? -15.419 -8.932 25.584 1.00 60.59 105 ASN A O 1
ATOM 855 N N . GLU A 1 106 ? -15.773 -7.333 24.060 1.00 56.53 106 GLU A N 1
ATOM 856 C CA . GLU A 1 106 ? -16.300 -6.308 24.985 1.00 56.53 106 GLU A CA 1
ATOM 857 C C . GLU A 1 106 ? -17.851 -6.294 25.090 1.00 56.53 106 GLU A C 1
ATOM 859 O O . GLU A 1 106 ? -18.449 -5.347 25.637 1.00 56.53 106 GLU A O 1
ATOM 864 N N . TYR A 1 107 ? -18.519 -7.320 24.557 1.00 45.38 107 TYR A N 1
ATOM 865 C CA . TYR A 1 107 ? -19.960 -7.578 24.687 1.00 45.38 107 TYR A CA 1
ATOM 866 C C . TYR A 1 107 ? -20.211 -8.900 25.396 1.00 45.38 107 TYR A C 1
ATOM 868 O O . TYR A 1 107 ? -21.246 -8.935 26.097 1.00 45.38 107 TYR A O 1
#

Radius of gyration: 25.23 Å; chains: 1; bounding box: 51×21×80 Å

Foldseek 3Di:
DDPVVVVVVVVVVVVVVVVVVVVLVVLLVVLVVLLVVLVVLLVVLVVVLVLLVVLCPDDPPDPSRDHCVRSVVVNVVSVVVNVVSVVVNVVSVVVSVVSVVVVVVVD

pLDDT: mean 88.75, std 8.08, range [45.38, 95.88]

Secondary structure (DSSP, 8-state):
--HHHHHHHHHHHHHHHHHHHHHHHHHHHHHHHHHHHHHHHHHHHHHHHHHHHHHHHS-TTSTT---HHHHHHHHHHHHHHHHHHHHHHHHHHHHHHHHHHHHHTT-

Sequence (107 aa):
MNPITKILKTSLTSFARRQRKQKSAKELNKLDLEIKQIKRQIQVLDVLANSLNYCCHLPADHPQHISWKNADPAINILFNYALMLDKQSQQAENKVSQLKERSKNEY